Protein AF-A0A3D5ZB24-F1 (afdb_monomer)

Mean predicted aligned error: 10.17 Å

Nearest PDB structures (foldseek):
  6cce-assembly1_D  TM=5.052E-01  e=2.090E-01  Mycolicibacterium smegmatis MC2 155
  4rnd-assembly1_A  TM=3.587E-01  e=1.644E+00  Saccharomyces cerevisiae S288C
  6zm9-assembly1_A  TM=2.325E-01  e=1.541E+00  unidentified
  5nzi-assembly1_A  TM=2.752E-01  e=1.117E+00  Leishmania major
  4rnd-assembly1_C  TM=2.432E-01  e=1.541E+00  Saccharomyces cerevisiae S288C

pLDDT: mean 76.93, std 12.7, range [52.66, 93.25]

Radius of gyration: 16.53 Å; Cα contacts (8 Å, |Δi|>4): 195; chains: 1; bounding box: 51×33×40 Å

Sequence (130 aa):
KLPVTTLLRAIGFESDKDILSIFDLADEVKVSKSGLKKCVGRKLAARVLKTWIEDFVDEDTGEVVSIERNEVLIDRETIIEKEHIELILDSGSKNIILHKEDINAADFTIIYNTLQKDSSNSEKEAVEHI

Secondary structure (DSSP, 8-state):
---HHHHHHHTT--SHHHHHHHTT-EEEEE--HHHHHHSTTPBBSS-EEEEEEEEEE-TTT--EEEEEEEEEEE-TTPBP-HHHHHHHHHT--SEEEEEPTTS-HHHHHHHHHHHHT----SHHHHHHT-

Foldseek 3Di:
DAQVVLVVQLVPQFALCSVCVVVVFKDKFFQDLVRLVVQQQFFFLAFLKQKDWDWDQDPVPRDTDTDIDIDGQGGGRDGRHPVVSVVSNVSPDGITITGDPPDPCVVCVSVSVSVVVDPDNGNVSSVVVD

Solvent-accessible surface area (backbone atoms only — not comparable to full-atom values): 7590 Å² total; per-residue (Å²): 133,83,41,70,52,46,57,46,16,57,74,71,37,47,42,65,61,56,58,34,53,76,69,69,50,44,42,79,44,59,64,41,83,72,50,48,66,72,42,50,76,41,40,27,64,35,62,44,48,30,68,52,78,47,76,42,68,42,89,91,79,70,49,74,47,76,41,82,44,78,44,83,76,41,63,48,74,40,62,35,45,81,76,48,48,58,56,52,62,73,24,70,45,66,57,48,39,23,54,44,83,92,61,74,57,81,84,48,46,64,57,55,60,27,49,73,70,45,86,59,79,38,31,71,55,24,53,77,74,109

Structure (mmCIF, N/CA/C/O backbone):
data_AF-A0A3D5ZB24-F1
#
_entry.id   AF-A0A3D5ZB24-F1
#
loop_
_atom_site.group_PDB
_atom_site.id
_atom_site.type_symbol
_atom_site.label_atom_id
_atom_site.label_alt_id
_atom_site.label_comp_id
_atom_site.label_asym_id
_atom_site.label_entity_id
_atom_site.label_seq_id
_atom_site.pdbx_PDB_ins_code
_atom_site.Cartn_x
_atom_site.Cartn_y
_atom_site.Cartn_z
_atom_site.occupancy
_atom_site.B_iso_or_equiv
_atom_site.auth_seq_id
_atom_site.auth_comp_id
_atom_site.auth_asym_id
_atom_site.auth_atom_id
_atom_site.pdbx_PDB_model_num
ATOM 1 N N . LYS A 1 1 ? 4.452 -19.184 10.890 1.00 55.16 1 LYS A N 1
ATOM 2 C CA . LYS A 1 1 ? 5.610 -18.270 11.054 1.00 55.16 1 LYS A CA 1
ATOM 3 C C . LYS A 1 1 ? 5.063 -16.874 10.801 1.00 55.16 1 LYS A C 1
ATOM 5 O O . LYS A 1 1 ? 4.607 -16.656 9.688 1.00 55.16 1 LYS A O 1
ATOM 10 N N . LEU A 1 2 ? 4.979 -16.027 11.825 1.00 55.03 2 LEU A N 1
ATOM 11 C CA . LEU A 1 2 ? 4.401 -14.687 11.690 1.00 55.03 2 LEU A CA 1
ATOM 12 C C . LEU A 1 2 ? 5.362 -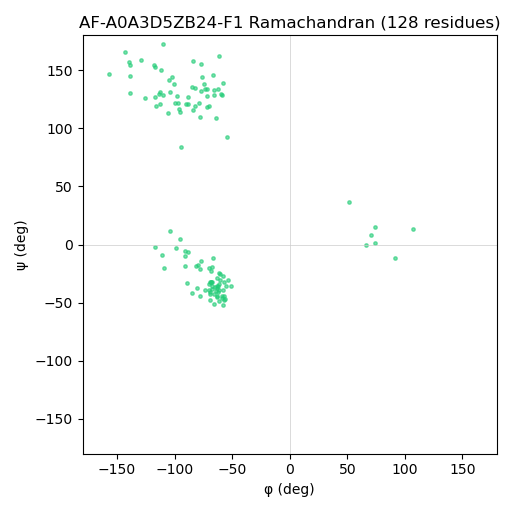13.789 10.887 1.00 55.03 2 LEU A C 1
ATOM 14 O O . LEU A 1 2 ? 6.573 -13.855 11.135 1.00 55.03 2 LEU A O 1
ATOM 18 N N . PRO A 1 3 ? 4.875 -13.022 9.897 1.00 65.31 3 PRO A N 1
ATOM 19 C CA . PRO A 1 3 ? 5.681 -12.032 9.191 1.00 65.31 3 PRO A CA 1
ATOM 20 C C . PRO A 1 3 ? 6.251 -10.993 10.170 1.00 65.31 3 PRO A C 1
ATOM 22 O O . PRO A 1 3 ? 5.561 -10.531 11.073 1.00 65.31 3 PRO A O 1
ATOM 25 N N . VAL A 1 4 ? 7.513 -10.592 9.988 1.00 65.38 4 VAL A N 1
ATOM 26 C CA . VAL A 1 4 ? 8.163 -9.555 10.821 1.00 65.38 4 VAL A CA 1
ATOM 27 C C . VAL A 1 4 ? 7.428 -8.208 10.729 1.0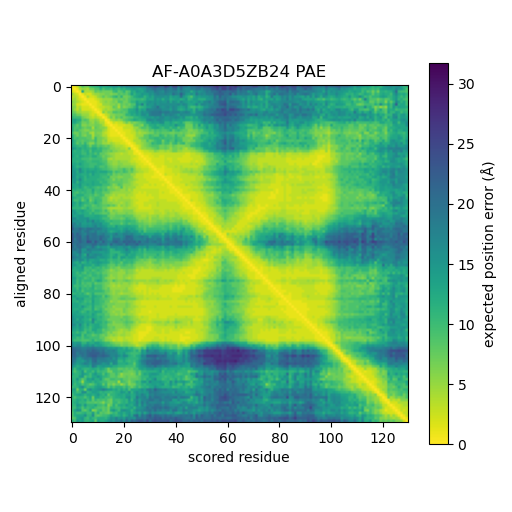0 65.38 4 VAL A C 1
ATOM 29 O O . VAL A 1 4 ? 7.450 -7.425 11.671 1.00 65.38 4 VAL A O 1
ATOM 32 N N . THR A 1 5 ? 6.717 -7.956 9.632 1.00 63.56 5 THR A N 1
ATOM 33 C CA . THR A 1 5 ? 5.909 -6.747 9.420 1.00 63.56 5 THR A CA 1
ATOM 34 C C . THR A 1 5 ? 4.681 -6.700 10.323 1.00 63.56 5 THR A C 1
ATOM 36 O O . THR A 1 5 ? 4.336 -5.624 10.794 1.00 63.56 5 THR A O 1
ATOM 39 N N . THR A 1 6 ? 4.095 -7.851 10.663 1.00 61.38 6 THR A N 1
ATOM 40 C CA . THR A 1 6 ? 2.980 -7.941 11.616 1.00 61.38 6 THR A CA 1
ATOM 41 C C . THR A 1 6 ? 3.419 -7.480 13.011 1.00 61.38 6 THR A C 1
ATOM 43 O O . THR A 1 6 ? 2.676 -6.784 13.695 1.00 61.38 6 THR A O 1
ATOM 46 N N . LEU A 1 7 ? 4.668 -7.769 13.403 1.00 63.78 7 LEU A N 1
ATOM 47 C CA . LEU A 1 7 ? 5.249 -7.253 14.650 1.00 63.78 7 LEU A CA 1
ATOM 48 C C . LEU A 1 7 ? 5.524 -5.747 14.585 1.00 63.78 7 LEU A C 1
ATOM 50 O O . LEU A 1 7 ? 5.288 -5.056 15.568 1.00 63.78 7 LEU A O 1
ATOM 54 N N . LEU A 1 8 ? 6.004 -5.233 13.444 1.00 63.16 8 LEU A N 1
ATOM 55 C CA . LEU A 1 8 ? 6.215 -3.792 13.250 1.00 63.16 8 LEU A CA 1
ATOM 56 C C . LEU A 1 8 ? 4.892 -3.011 13.324 1.00 63.16 8 LEU A C 1
ATOM 58 O O . LEU A 1 8 ? 4.848 -1.942 13.927 1.00 63.16 8 LEU A O 1
ATOM 62 N N . ARG A 1 9 ? 3.801 -3.571 12.791 1.00 66.06 9 ARG A N 1
ATOM 63 C CA . ARG A 1 9 ? 2.459 -2.988 12.930 1.00 66.06 9 ARG A CA 1
ATOM 64 C C . ARG A 1 9 ? 1.989 -2.944 14.378 1.00 66.06 9 ARG A C 1
ATOM 66 O O . ARG A 1 9 ? 1.516 -1.907 14.817 1.00 66.06 9 ARG A O 1
ATOM 73 N N . ALA A 1 10 ? 2.192 -4.025 15.130 1.00 57.12 10 ALA A N 1
ATOM 74 C CA . ALA A 1 10 ? 1.790 -4.120 16.535 1.00 57.12 10 ALA A CA 1
ATOM 75 C C . ALA A 1 10 ? 2.564 -3.187 17.491 1.00 57.12 10 ALA A C 1
ATOM 77 O O . ALA A 1 10 ? 2.170 -3.039 18.644 1.00 57.12 10 ALA A O 1
ATOM 78 N N . ILE A 1 11 ? 3.665 -2.571 17.042 1.00 60.81 11 ILE A N 1
ATOM 79 C CA . ILE A 1 11 ? 4.427 -1.574 17.816 1.00 60.81 11 ILE A CA 1
ATO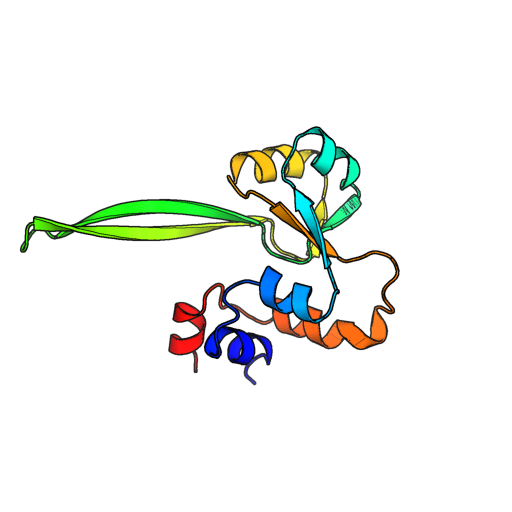M 80 C C . ILE A 1 11 ? 4.190 -0.128 17.339 1.00 60.81 11 ILE A C 1
ATOM 82 O O . ILE A 1 11 ? 4.922 0.766 17.765 1.00 60.81 11 ILE A O 1
ATOM 86 N N . GLY A 1 12 ? 3.189 0.105 16.477 1.00 55.28 12 GLY A N 1
ATOM 87 C CA . GLY A 1 12 ? 2.735 1.446 16.081 1.00 55.28 12 GLY A CA 1
ATOM 88 C C . GLY A 1 12 ? 3.109 1.898 14.664 1.00 55.28 12 GLY A C 1
ATOM 89 O O . GLY A 1 12 ? 2.992 3.083 14.358 1.00 55.28 12 GLY A O 1
ATOM 90 N N . PHE A 1 13 ? 3.569 0.998 13.783 1.00 59.34 13 PHE A N 1
ATOM 91 C CA . PHE A 1 13 ? 3.721 1.300 12.351 1.00 59.34 13 PHE A CA 1
ATOM 92 C C . PHE A 1 13 ? 2.482 0.849 11.578 1.00 59.34 13 PHE A C 1
ATOM 94 O O . PHE A 1 13 ? 2.440 -0.249 11.026 1.00 59.34 13 PHE A O 1
ATOM 101 N N . GLU A 1 14 ? 1.453 1.692 11.565 1.00 63.66 14 GLU A N 1
ATOM 102 C CA . GLU A 1 14 ? 0.116 1.324 11.093 1.00 63.66 14 GLU A CA 1
ATOM 103 C C . GLU A 1 14 ? 0.049 1.046 9.586 1.00 63.66 14 GLU A C 1
ATOM 105 O O . GLU A 1 14 ? -0.723 0.182 9.163 1.00 63.66 14 GLU A O 1
ATOM 110 N N . SER A 1 15 ? 0.868 1.721 8.769 1.00 66.44 15 SER A N 1
ATOM 111 C CA . SER A 1 15 ? 0.774 1.648 7.308 1.00 66.44 15 SER A CA 1
ATOM 112 C C . SER A 1 15 ? 2.022 1.061 6.634 1.00 66.44 15 SER A C 1
ATOM 114 O O . SER A 1 15 ? 3.149 1.200 7.112 1.00 66.44 15 SER A O 1
ATOM 116 N N . ASP A 1 16 ? 1.830 0.443 5.457 1.00 68.25 16 ASP A N 1
ATOM 117 C CA . ASP A 1 16 ? 2.931 0.001 4.576 1.00 68.25 16 ASP A CA 1
ATOM 118 C C . ASP A 1 16 ? 3.934 1.138 4.327 1.00 68.25 16 ASP A C 1
ATOM 120 O O . ASP A 1 16 ? 5.141 0.909 4.254 1.00 68.25 16 ASP A O 1
ATOM 124 N N . LYS A 1 17 ? 3.425 2.374 4.227 1.00 69.88 17 LYS A N 1
ATOM 125 C CA . LYS A 1 17 ? 4.229 3.582 4.068 1.00 69.88 17 LYS A CA 1
ATOM 126 C C . LYS A 1 17 ? 5.214 3.736 5.219 1.00 69.88 17 LYS A C 1
ATOM 128 O O . LYS A 1 17 ? 6.396 3.906 4.950 1.00 69.88 17 LYS A O 1
ATOM 133 N N . ASP A 1 18 ? 4.756 3.678 6.466 1.00 69.31 18 ASP A N 1
ATOM 134 C CA . ASP A 1 18 ? 5.624 3.965 7.610 1.00 69.31 18 ASP A CA 1
ATOM 135 C C . ASP A 1 18 ? 6.752 2.937 7.706 1.00 69.31 18 ASP A C 1
ATOM 137 O O . ASP A 1 18 ? 7.910 3.302 7.901 1.00 69.31 18 ASP A O 1
ATOM 141 N N . ILE A 1 19 ? 6.441 1.665 7.443 1.00 71.06 19 ILE A N 1
ATOM 142 C CA . ILE A 1 19 ? 7.438 0.592 7.388 1.00 71.06 19 ILE A CA 1
ATOM 143 C C . ILE A 1 19 ? 8.460 0.860 6.274 1.00 71.06 19 ILE A C 1
ATOM 145 O O . ILE A 1 19 ? 9.663 0.787 6.515 1.00 71.06 19 ILE A O 1
ATOM 149 N N . LEU A 1 20 ? 8.014 1.189 5.059 1.00 72.62 20 LEU A N 1
ATOM 150 C CA . LEU A 1 20 ? 8.901 1.413 3.912 1.00 72.62 20 LEU A CA 1
ATOM 151 C C . LEU A 1 20 ? 9.726 2.705 4.030 1.00 72.62 20 LEU A C 1
ATOM 153 O O . LEU A 1 20 ? 10.876 2.741 3.584 1.00 72.62 20 LEU A O 1
ATOM 157 N N . SER A 1 21 ? 9.167 3.751 4.642 1.00 69.69 21 SER A N 1
ATOM 158 C CA . SER A 1 21 ? 9.828 5.043 4.845 1.00 69.69 21 SER A CA 1
ATOM 159 C C . SER A 1 21 ? 10.993 4.966 5.835 1.00 69.69 21 SER A C 1
ATOM 161 O O . SER A 1 21 ? 11.982 5.666 5.632 1.00 69.69 21 SER A O 1
ATOM 163 N N . ILE A 1 22 ? 10.939 4.097 6.856 1.00 71.62 22 ILE A N 1
ATOM 164 C CA . ILE A 1 22 ? 12.058 3.889 7.804 1.00 71.62 22 ILE A CA 1
ATOM 165 C C . ILE A 1 22 ? 13.334 3.459 7.082 1.00 71.62 22 ILE A C 1
ATOM 167 O O . ILE A 1 22 ? 14.436 3.869 7.442 1.00 71.62 22 ILE A O 1
ATOM 171 N N . PHE A 1 23 ? 13.181 2.611 6.071 1.00 68.19 23 PHE A N 1
ATOM 172 C CA . PHE A 1 23 ? 14.297 2.032 5.339 1.00 68.19 23 PHE A CA 1
ATOM 173 C C . PHE A 1 23 ? 14.635 2.816 4.062 1.00 68.19 23 PHE A C 1
ATOM 175 O O . PHE A 1 23 ? 15.494 2.377 3.301 1.00 68.19 23 PHE A O 1
ATOM 182 N N . ASP A 1 24 ? 13.964 3.951 3.819 1.00 70.44 24 ASP A N 1
ATOM 183 C CA . ASP A 1 24 ? 14.103 4.762 2.601 1.00 70.44 24 ASP A CA 1
ATOM 184 C C . ASP A 1 24 ? 13.947 3.919 1.314 1.00 70.44 24 ASP A C 1
ATOM 186 O O . ASP A 1 24 ? 14.635 4.122 0.312 1.00 70.44 24 ASP A O 1
ATOM 190 N N . LEU A 1 25 ? 13.047 2.923 1.359 1.00 72.75 25 LEU A N 1
ATOM 191 C CA . LEU A 1 25 ? 12.905 1.897 0.314 1.00 72.75 25 LEU A CA 1
ATOM 192 C C . LEU A 1 25 ? 11.914 2.252 -0.786 1.00 72.75 25 LEU A C 1
ATOM 194 O O . LEU A 1 25 ? 11.834 1.549 -1.797 1.00 72.75 25 LEU A O 1
ATOM 198 N N . ALA A 1 26 ? 11.147 3.317 -0.592 1.00 81.12 26 ALA A N 1
ATOM 199 C CA . ALA A 1 26 ? 10.051 3.655 -1.470 1.00 81.12 26 ALA A CA 1
ATOM 200 C C . ALA A 1 26 ? 9.971 5.153 -1.743 1.00 81.12 26 ALA A C 1
ATOM 202 O O . ALA A 1 26 ? 10.222 5.977 -0.865 1.00 81.12 26 ALA A O 1
ATOM 203 N N . ASP A 1 27 ? 9.561 5.484 -2.963 1.00 85.38 27 ASP A N 1
ATOM 204 C CA . ASP A 1 27 ? 9.253 6.852 -3.343 1.00 85.38 27 ASP A CA 1
ATOM 205 C C . ASP A 1 27 ? 7.787 7.149 -3.044 1.00 85.38 27 ASP A C 1
ATOM 207 O O . ASP A 1 27 ? 6.880 6.453 -3.511 1.00 85.38 27 ASP A O 1
ATOM 211 N N . GLU A 1 28 ? 7.550 8.229 -2.308 1.00 86.94 28 GLU A N 1
ATOM 212 C CA . GLU A 1 28 ? 6.214 8.764 -2.093 1.00 86.94 28 GLU A CA 1
ATOM 213 C C . GLU A 1 28 ? 5.865 9.758 -3.206 1.00 86.94 28 GLU A C 1
ATOM 215 O O . GLU A 1 28 ? 6.529 10.780 -3.395 1.00 86.94 28 GLU A O 1
ATOM 220 N N . VAL A 1 29 ? 4.791 9.473 -3.943 1.00 89.44 29 VAL A N 1
ATOM 221 C CA . VAL A 1 29 ? 4.304 10.343 -5.015 1.00 89.44 29 VAL A CA 1
ATOM 222 C C . VAL A 1 29 ? 2.914 10.855 -4.683 1.00 89.44 29 VAL A C 1
ATOM 224 O O . VAL A 1 29 ? 1.983 10.088 -4.449 1.00 89.44 29 VAL A O 1
ATOM 227 N N . LYS A 1 30 ? 2.748 12.178 -4.734 1.00 90.75 30 LYS A N 1
ATOM 228 C CA . LYS A 1 30 ? 1.446 12.816 -4.547 1.00 90.75 30 LYS A CA 1
ATOM 229 C C . LYS A 1 30 ? 0.484 12.469 -5.679 1.00 90.75 30 LYS A C 1
ATOM 231 O O . LYS A 1 30 ? 0.790 12.686 -6.859 1.00 90.75 30 LYS A O 1
ATOM 236 N N . VAL A 1 31 ? -0.710 12.013 -5.307 1.00 91.56 31 VAL A N 1
ATOM 237 C CA . VAL A 1 31 ? -1.785 11.677 -6.241 1.00 91.56 31 VAL A CA 1
ATOM 238 C C . VAL A 1 31 ? -2.216 12.944 -6.973 1.00 91.56 31 VAL A C 1
ATOM 240 O O . VAL A 1 31 ? -2.765 13.892 -6.416 1.00 91.56 31 VAL A O 1
ATOM 243 N N . SER A 1 32 ? -1.871 12.990 -8.254 1.00 90.94 32 SER A N 1
ATOM 244 C CA . SER A 1 32 ? -2.194 14.078 -9.168 1.00 90.94 32 SER A CA 1
ATOM 245 C C . SER A 1 32 ? -2.148 13.552 -10.597 1.00 90.94 32 SER A C 1
ATOM 247 O O . SER A 1 32 ? -1.321 12.701 -10.925 1.00 90.94 32 SER A O 1
ATOM 249 N N . LYS A 1 33 ? -2.997 14.082 -11.486 1.00 86.19 33 LYS A N 1
ATOM 250 C CA . LYS A 1 33 ? -3.041 13.641 -12.894 1.00 86.19 33 LYS A CA 1
ATOM 251 C C . LYS A 1 33 ? -1.680 13.731 -13.593 1.00 86.19 33 LYS A C 1
ATOM 253 O O . LYS A 1 33 ? -1.377 12.905 -14.447 1.00 86.19 33 LYS A O 1
ATOM 258 N N . SER A 1 34 ? -0.868 14.736 -13.269 1.00 88.19 34 SER A N 1
ATOM 259 C CA . SER A 1 34 ? 0.470 14.917 -13.842 1.00 88.19 34 SER A CA 1
ATOM 260 C C . SER A 1 34 ? 1.525 14.025 -13.185 1.00 88.19 34 SER A C 1
ATOM 262 O O . SER A 1 34 ? 2.394 13.526 -13.895 1.00 88.19 34 SER A O 1
ATOM 264 N N . GLY A 1 35 ? 1.447 13.808 -11.867 1.00 86.75 35 GLY A N 1
ATOM 265 C CA . GLY A 1 35 ? 2.345 12.915 -11.133 1.00 86.75 35 GLY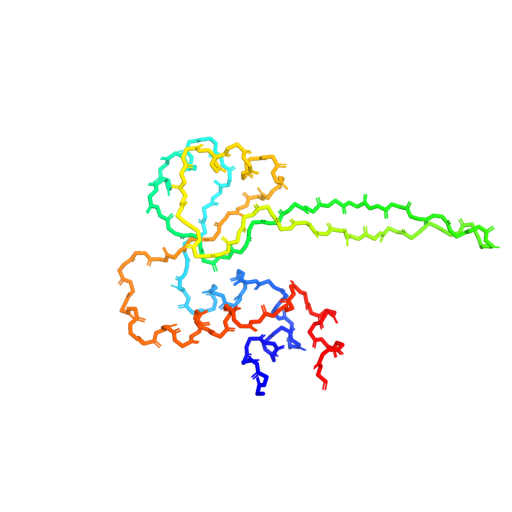 A CA 1
ATOM 266 C C . GLY A 1 35 ? 2.170 11.461 -11.560 1.00 86.75 35 GLY A C 1
ATOM 267 O O . GLY A 1 35 ? 3.127 10.838 -12.003 1.00 86.75 35 GLY A O 1
ATOM 268 N N . LEU A 1 36 ? 0.931 10.962 -11.558 1.00 88.69 36 LEU A N 1
ATOM 269 C CA . LEU A 1 36 ? 0.625 9.566 -11.890 1.00 88.69 36 LEU A CA 1
ATOM 270 C C . LEU A 1 36 ? 1.016 9.189 -13.322 1.00 88.69 36 LEU A C 1
ATOM 272 O O . LEU A 1 36 ? 1.517 8.095 -13.555 1.00 88.69 36 LEU A O 1
ATOM 276 N N . LYS A 1 37 ? 0.871 10.111 -14.283 1.00 88.88 37 LYS A N 1
ATOM 277 C CA . LYS A 1 37 ? 1.319 9.887 -15.668 1.00 88.88 37 LYS A CA 1
ATOM 278 C C . LYS A 1 37 ? 2.823 9.627 -15.779 1.00 88.88 37 LYS A C 1
ATOM 280 O O . LYS A 1 37 ? 3.230 8.914 -16.687 1.00 88.88 37 LYS A O 1
ATOM 285 N N . LYS A 1 38 ? 3.636 10.199 -14.883 1.00 88.44 38 LYS A N 1
ATOM 286 C CA . LYS A 1 38 ? 5.089 9.963 -14.832 1.00 88.44 38 LYS A CA 1
ATOM 287 C C . LYS A 1 38 ? 5.448 8.649 -14.137 1.00 88.44 38 LYS A C 1
ATOM 289 O O . LYS A 1 38 ? 6.564 8.178 -14.295 1.00 88.44 38 LYS A O 1
ATOM 294 N N . CYS A 1 39 ? 4.519 8.078 -13.376 1.00 87.94 39 CYS A N 1
ATOM 295 C CA . CYS A 1 39 ? 4.705 6.829 -12.644 1.00 87.94 39 CYS A CA 1
ATOM 296 C C . CYS A 1 39 ? 4.293 5.592 -13.450 1.00 87.94 39 CYS A C 1
ATOM 298 O O . CYS A 1 39 ? 4.489 4.479 -12.975 1.00 87.94 39 CYS A O 1
ATOM 300 N N . VAL A 1 40 ? 3.723 5.760 -14.648 1.00 90.38 40 VAL A N 1
ATOM 301 C CA . VAL A 1 40 ? 3.367 4.638 -15.529 1.00 90.38 40 VAL A CA 1
ATOM 302 C C . VAL A 1 40 ? 4.617 3.817 -15.849 1.00 90.38 40 VAL A C 1
ATOM 304 O O . VAL A 1 40 ? 5.632 4.372 -16.263 1.00 90.38 40 VAL A O 1
ATOM 307 N N . GLY A 1 41 ? 4.538 2.502 -15.655 1.00 88.56 41 GLY A N 1
ATOM 308 C CA . GLY A 1 41 ? 5.663 1.571 -15.771 1.00 88.56 41 GLY A CA 1
ATOM 309 C C . GLY A 1 41 ? 6.423 1.328 -14.463 1.00 88.56 41 GLY A C 1
ATOM 310 O O . GLY A 1 41 ? 7.191 0.372 -14.390 1.00 88.56 41 GLY A O 1
ATOM 311 N N . ARG A 1 42 ? 6.181 2.125 -13.412 1.00 90.19 42 ARG A N 1
ATOM 312 C CA . ARG A 1 42 ? 6.711 1.864 -12.065 1.00 90.19 42 ARG A CA 1
ATOM 313 C C . ARG A 1 42 ? 5.813 0.896 -11.304 1.00 90.19 42 ARG A C 1
ATOM 315 O O . ARG A 1 42 ? 4.629 0.756 -11.605 1.00 90.19 42 ARG A O 1
ATOM 322 N N . LYS A 1 43 ? 6.379 0.243 -10.294 1.00 89.44 43 LYS A N 1
ATOM 323 C CA . LYS A 1 43 ? 5.689 -0.747 -9.467 1.00 89.44 43 LYS A CA 1
ATOM 324 C C . LYS A 1 43 ? 5.247 -0.144 -8.131 1.00 89.44 43 LYS A C 1
ATOM 326 O O . LYS A 1 43 ? 6.013 0.594 -7.507 1.00 89.44 43 LYS A O 1
ATOM 331 N N . LEU A 1 44 ? 4.033 -0.472 -7.694 1.00 89.75 44 LEU A N 1
ATOM 332 C CA . LEU A 1 44 ? 3.511 -0.106 -6.375 1.00 89.75 44 LEU A CA 1
ATOM 333 C C . LEU A 1 44 ? 4.194 -0.919 -5.275 1.00 89.75 44 LEU A C 1
ATOM 335 O O . LEU A 1 44 ? 4.187 -2.145 -5.333 1.00 89.75 44 LEU A O 1
ATOM 339 N N . ALA A 1 45 ? 4.730 -0.239 -4.263 1.00 85.75 45 ALA A N 1
ATOM 340 C CA . ALA A 1 45 ? 5.312 -0.885 -3.084 1.00 85.75 45 ALA A CA 1
ATOM 341 C C . ALA A 1 45 ? 4.293 -1.091 -1.950 1.00 85.75 45 ALA A C 1
ATOM 343 O O . ALA A 1 45 ? 4.506 -1.929 -1.078 1.00 85.75 45 ALA A O 1
ATOM 344 N N . ALA A 1 46 ? 3.177 -0.360 -1.981 1.00 86.12 46 ALA A N 1
ATOM 345 C CA . ALA A 1 46 ? 2.068 -0.492 -1.042 1.00 86.12 46 ALA A CA 1
ATOM 346 C C . ALA A 1 46 ? 0.738 -0.622 -1.787 1.00 86.12 46 ALA A C 1
ATOM 348 O O . ALA A 1 46 ? 0.616 -0.206 -2.944 1.00 86.12 46 ALA A O 1
ATOM 349 N N . ARG A 1 47 ? -0.267 -1.172 -1.103 1.00 87.31 47 ARG A N 1
ATOM 350 C CA . ARG A 1 47 ? -1.636 -1.235 -1.626 1.00 87.31 47 ARG A CA 1
ATOM 351 C C . ARG A 1 47 ? -2.235 0.161 -1.750 1.00 87.31 47 ARG A C 1
ATOM 353 O O . ARG A 1 47 ? -1.992 1.029 -0.913 1.00 87.31 47 ARG A O 1
ATOM 360 N N . VAL A 1 48 ? -3.061 0.351 -2.772 1.00 89.12 48 VAL A N 1
ATOM 361 C CA . VAL A 1 48 ? -3.910 1.538 -2.893 1.00 89.12 48 VAL A CA 1
ATOM 362 C C . VAL A 1 48 ? -5.270 1.182 -2.319 1.00 89.12 48 VAL A C 1
ATOM 364 O O . VAL A 1 48 ? -5.968 0.316 -2.853 1.00 89.12 48 VAL A O 1
ATOM 367 N N . LEU A 1 49 ? -5.618 1.834 -1.214 1.00 87.19 49 LEU A N 1
ATOM 368 C CA . LEU A 1 49 ? -6.873 1.622 -0.509 1.00 87.19 49 LEU A CA 1
ATOM 369 C C . LEU A 1 49 ? -7.845 2.755 -0.831 1.00 87.19 49 LEU A C 1
ATOM 371 O O . LEU A 1 49 ? -7.449 3.916 -0.968 1.00 87.19 49 LEU A O 1
ATOM 375 N N . LYS A 1 50 ? -9.121 2.406 -0.931 1.00 87.19 50 LYS A N 1
ATOM 376 C CA . LYS A 1 50 ? -10.223 3.351 -0.845 1.00 87.19 50 LYS A CA 1
ATOM 377 C C . LYS A 1 50 ? -10.753 3.324 0.574 1.00 87.19 50 LYS A C 1
ATOM 379 O O . LYS A 1 50 ? -11.195 2.276 1.040 1.00 87.19 50 LYS A O 1
ATOM 384 N N . THR A 1 51 ? -10.728 4.476 1.226 1.00 83.62 51 THR A N 1
ATOM 385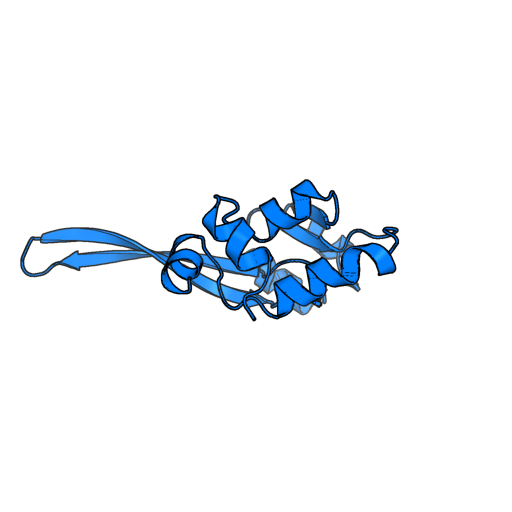 C CA . THR A 1 51 ? -11.162 4.618 2.613 1.00 83.62 51 THR A CA 1
ATOM 386 C C . THR A 1 51 ? -12.408 5.485 2.674 1.00 83.62 51 THR A C 1
ATOM 388 O O . THR A 1 51 ? -12.436 6.575 2.097 1.00 83.62 51 THR A O 1
ATOM 391 N N . TRP A 1 52 ? -13.444 5.014 3.363 1.00 86.06 52 TRP A N 1
ATOM 392 C CA . TRP A 1 52 ? -14.640 5.807 3.650 1.00 86.06 52 TRP A CA 1
ATOM 393 C C . TRP A 1 52 ? -15.134 5.553 5.069 1.00 86.06 52 TRP A C 1
ATOM 395 O O . TRP A 1 52 ? -14.845 4.521 5.672 1.00 86.06 52 TRP A O 1
ATOM 405 N N . ILE A 1 53 ? -15.874 6.522 5.600 1.00 85.62 53 ILE A N 1
ATOM 406 C CA . ILE A 1 53 ? -16.477 6.440 6.927 1.00 85.62 53 ILE A CA 1
ATOM 407 C C . ILE A 1 53 ? -17.925 5.999 6.750 1.00 85.62 53 ILE A C 1
ATOM 409 O O . ILE A 1 53 ? -18.658 6.578 5.946 1.00 85.62 53 ILE A O 1
ATOM 413 N N . GLU A 1 54 ? -18.309 4.959 7.477 1.00 87.38 54 GLU A N 1
ATOM 414 C CA . GLU A 1 54 ? -19.672 4.450 7.531 1.00 87.38 54 GLU A CA 1
ATOM 415 C C . GLU A 1 54 ? -20.199 4.619 8.957 1.00 87.38 54 GLU A C 1
ATOM 417 O O . GLU A 1 54 ? -19.617 4.093 9.909 1.00 87.38 54 GLU A O 1
ATOM 422 N N . ASP A 1 55 ? -21.276 5.388 9.098 1.00 88.75 55 ASP A N 1
ATOM 423 C CA . ASP A 1 55 ? -21.902 5.661 10.387 1.00 88.75 55 ASP A CA 1
ATOM 424 C C . ASP A 1 55 ? -22.964 4.602 10.677 1.00 88.75 55 ASP A C 1
ATOM 426 O O . ASP A 1 55 ? -23.931 4.446 9.927 1.00 88.75 55 ASP A O 1
ATOM 430 N N . PHE A 1 56 ? -22.794 3.892 11.787 1.00 84.12 56 PHE A N 1
ATOM 431 C CA . PHE A 1 56 ? -23.785 2.969 12.319 1.00 84.12 56 PHE A CA 1
ATOM 432 C C . PHE A 1 56 ? -24.470 3.610 13.512 1.00 84.12 56 PHE A C 1
ATOM 434 O O . PHE A 1 56 ? -23.810 4.128 14.408 1.00 84.12 56 PHE A O 1
ATOM 441 N N . VAL A 1 57 ? -25.796 3.565 13.523 1.00 86.06 57 VAL A N 1
ATOM 442 C CA . VAL A 1 57 ? -26.581 3.970 14.685 1.00 86.06 57 VAL A CA 1
ATOM 443 C C . VAL A 1 57 ? -26.972 2.705 15.424 1.00 86.06 57 VAL A C 1
ATOM 445 O O . VAL A 1 57 ? -27.594 1.819 14.839 1.00 86.06 57 VAL A O 1
ATOM 448 N N . ASP A 1 58 ? -26.582 2.609 16.687 1.00 85.50 58 ASP A N 1
ATOM 449 C CA . ASP A 1 58 ? -27.049 1.549 17.569 1.00 85.50 58 ASP A CA 1
ATOM 450 C C . ASP A 1 58 ? -28.536 1.794 17.881 1.00 85.50 58 ASP A C 1
ATOM 452 O O . ASP A 1 58 ? -28.911 2.848 18.398 1.00 85.50 58 ASP A O 1
ATOM 456 N N . GLU A 1 59 ? -29.399 0.846 17.511 1.00 84.12 59 GLU A N 1
ATOM 457 C CA . GLU A 1 59 ? -30.855 0.975 17.665 1.00 84.12 59 GLU A CA 1
ATOM 458 C C . GLU A 1 59 ? -31.308 0.957 19.134 1.00 84.12 59 GLU A C 1
ATOM 460 O O . GLU A 1 59 ? -32.370 1.502 19.448 1.00 84.12 59 GLU A O 1
ATOM 465 N N . ASP A 1 60 ? -30.506 0.384 20.034 1.00 78.69 60 ASP A N 1
ATOM 466 C CA . ASP A 1 60 ? -30.821 0.261 21.456 1.00 78.69 60 ASP A CA 1
ATOM 467 C C . ASP A 1 60 ? -30.338 1.480 22.258 1.00 78.69 60 ASP A C 1
ATOM 469 O O . ASP A 1 60 ? -30.980 1.879 23.236 1.00 78.69 60 ASP A O 1
ATOM 473 N N . THR A 1 61 ? -29.219 2.096 21.859 1.00 83.06 61 THR A N 1
ATOM 474 C CA . THR A 1 61 ? -28.604 3.218 22.598 1.00 83.06 61 THR A CA 1
ATOM 475 C C . THR A 1 61 ? -28.734 4.575 21.904 1.00 83.06 61 THR A C 1
ATOM 477 O O . THR A 1 61 ? -28.642 5.614 22.563 1.00 83.06 61 THR A O 1
ATOM 480 N N . GLY A 1 62 ? -28.983 4.596 20.592 1.00 82.50 62 GLY A N 1
ATOM 481 C CA . GLY A 1 62 ? -28.999 5.809 19.773 1.00 82.50 62 GLY A CA 1
ATOM 482 C C . GLY A 1 62 ? -27.614 6.428 19.548 1.00 82.50 62 GLY A C 1
ATOM 483 O O . GLY A 1 62 ? -27.525 7.544 19.029 1.00 82.50 62 GLY A O 1
ATOM 484 N N . GLU A 1 63 ? -26.539 5.743 19.948 1.00 85.50 63 GLU A N 1
ATOM 485 C CA . GLU A 1 63 ? -25.168 6.189 19.714 1.00 85.50 63 GLU A CA 1
ATOM 486 C C . GLU A 1 63 ? -24.778 5.999 18.243 1.00 85.50 63 GLU A C 1
ATOM 488 O O . GLU A 1 63 ? -25.089 4.983 17.621 1.00 85.50 63 GLU A O 1
ATOM 493 N N . VAL A 1 64 ? -24.083 6.995 17.684 1.00 83.81 64 VAL A N 1
ATOM 494 C CA . VAL A 1 64 ? -23.528 6.927 16.328 1.00 83.81 64 VAL A CA 1
ATOM 495 C C . VAL A 1 64 ? -22.073 6.498 16.428 1.00 83.81 64 VAL A C 1
ATOM 497 O O . VAL A 1 64 ? -21.243 7.214 16.991 1.00 83.81 64 VAL A O 1
ATOM 500 N N . VAL A 1 65 ? -21.764 5.337 15.864 1.00 84.06 65 VAL A N 1
ATOM 501 C CA . VAL A 1 65 ? -20.407 4.813 15.757 1.00 84.06 65 VAL A CA 1
ATOM 502 C C . VAL A 1 65 ? -19.944 4.958 14.315 1.00 84.06 65 VAL A C 1
ATOM 504 O O . VAL A 1 65 ? -20.444 4.289 13.414 1.00 84.06 65 VAL A O 1
ATOM 507 N N . SER A 1 66 ? -18.957 5.822 14.102 1.00 83.06 66 SER A N 1
ATOM 508 C CA . SER A 1 66 ? -18.280 5.963 12.815 1.00 83.06 66 SER A CA 1
ATOM 509 C C . SER A 1 66 ? -17.210 4.884 12.674 1.00 83.06 66 SER A C 1
ATOM 511 O O . SER A 1 66 ? -16.264 4.829 13.465 1.00 83.06 66 SER A O 1
ATOM 513 N N . ILE A 1 67 ? -17.342 4.026 11.665 1.00 84.75 67 ILE A N 1
ATOM 514 C CA . ILE A 1 67 ? -16.381 2.963 11.359 1.00 84.75 67 ILE A CA 1
ATOM 515 C C . ILE A 1 67 ? -15.655 3.318 10.066 1.00 84.75 67 ILE A C 1
ATOM 517 O O . ILE A 1 67 ? -16.274 3.598 9.041 1.00 84.75 67 ILE A O 1
ATOM 521 N N . GLU A 1 68 ? -14.327 3.278 10.103 1.00 80.81 68 GLU A N 1
ATOM 522 C CA . GLU A 1 68 ? -13.510 3.415 8.903 1.00 80.81 68 GLU A CA 1
ATOM 523 C C . GLU A 1 68 ? -13.479 2.084 8.140 1.00 80.81 68 GLU A C 1
ATOM 525 O O . GLU A 1 68 ? -13.085 1.043 8.673 1.00 80.81 68 GLU A O 1
ATOM 530 N N . ARG A 1 69 ? -13.924 2.108 6.882 1.00 83.56 69 ARG A N 1
ATOM 531 C CA . ARG A 1 69 ? -13.878 0.974 5.958 1.00 83.56 69 ARG A CA 1
ATOM 532 C C . ARG A 1 69 ? -12.768 1.181 4.944 1.00 83.56 69 ARG A C 1
ATOM 534 O O . ARG A 1 69 ? -12.572 2.289 4.454 1.00 83.56 69 ARG A O 1
ATOM 541 N N . ASN A 1 70 ? -12.090 0.089 4.604 1.00 82.31 70 ASN A N 1
ATOM 542 C CA . ASN A 1 70 ? -11.012 0.066 3.627 1.00 82.31 70 ASN A CA 1
ATOM 543 C C . ASN A 1 70 ? -11.303 -0.993 2.558 1.00 82.31 70 ASN A C 1
ATOM 545 O O . ASN A 1 70 ? -11.519 -2.161 2.877 1.00 82.31 70 ASN A O 1
ATOM 549 N N . GLU A 1 71 ? -11.276 -0.593 1.290 1.00 85.62 71 GLU A N 1
ATOM 550 C CA . GLU A 1 71 ? -11.337 -1.488 0.131 1.00 85.62 71 GLU A CA 1
ATOM 551 C C . GLU A 1 71 ? -10.006 -1.444 -0.615 1.00 85.62 71 GLU A C 1
ATOM 553 O O . GLU A 1 71 ? -9.487 -0.371 -0.923 1.00 85.62 71 GLU A O 1
ATOM 558 N N . VAL A 1 72 ? -9.446 -2.612 -0.928 1.00 87.56 72 VAL A N 1
ATOM 559 C CA . VAL A 1 72 ? -8.221 -2.700 -1.728 1.00 87.56 72 VAL A CA 1
ATOM 560 C C . VAL A 1 72 ? -8.579 -2.492 -3.197 1.00 87.56 72 VAL A C 1
ATOM 562 O O . VAL A 1 72 ? -9.180 -3.369 -3.811 1.00 87.56 72 VA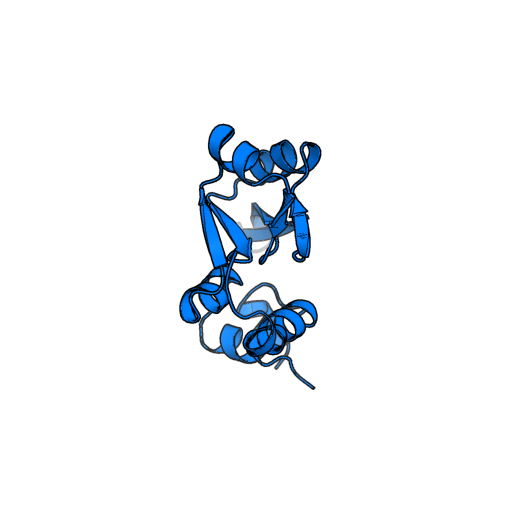L A O 1
ATOM 565 N N . LEU A 1 73 ? -8.186 -1.353 -3.773 1.00 89.19 73 LEU A N 1
ATOM 566 C CA . LEU A 1 73 ? -8.400 -1.076 -5.197 1.00 89.19 73 LEU A CA 1
ATOM 567 C C . LEU A 1 73 ? -7.293 -1.660 -6.069 1.00 89.19 73 LEU A C 1
ATOM 569 O O . LEU A 1 73 ? -7.561 -2.175 -7.152 1.00 89.19 73 LEU A O 1
ATOM 573 N N . ILE A 1 74 ? -6.042 -1.546 -5.618 1.00 90.69 74 ILE A N 1
ATOM 574 C CA . ILE A 1 74 ? -4.874 -2.050 -6.344 1.00 90.69 74 ILE A CA 1
ATOM 575 C C . ILE A 1 74 ? -3.922 -2.696 -5.348 1.00 90.69 74 ILE A C 1
ATOM 577 O O . ILE A 1 74 ? -3.572 -2.093 -4.328 1.00 90.69 74 ILE A O 1
ATOM 581 N N . ASP A 1 75 ? -3.491 -3.918 -5.654 1.00 86.44 75 ASP A N 1
ATOM 582 C CA . ASP A 1 75 ? -2.526 -4.620 -4.820 1.00 86.44 75 ASP A CA 1
ATOM 583 C C . ASP A 1 75 ? -1.103 -4.087 -5.050 1.00 86.44 75 ASP A C 1
ATOM 585 O O . ASP A 1 75 ? -0.757 -3.562 -6.116 1.00 86.44 75 ASP A O 1
ATOM 589 N N . ARG A 1 76 ? -0.251 -4.260 -4.043 1.00 85.31 76 ARG A N 1
ATOM 590 C CA . ARG A 1 76 ? 1.196 -4.042 -4.172 1.00 85.31 76 ARG A CA 1
ATOM 591 C C . ARG A 1 76 ? 1.788 -4.989 -5.216 1.00 85.31 76 ARG A C 1
ATOM 593 O O . ARG A 1 76 ? 1.171 -5.981 -5.588 1.00 85.31 76 ARG A O 1
ATOM 600 N N . GLU A 1 77 ? 2.984 -4.677 -5.700 1.00 84.62 77 GLU A N 1
ATOM 601 C CA . GLU A 1 77 ? 3.644 -5.348 -6.829 1.00 84.62 77 GLU A CA 1
ATOM 602 C C . GLU A 1 77 ? 2.958 -5.156 -8.196 1.00 84.62 77 GLU A C 1
ATOM 604 O O . GLU A 1 77 ? 3.485 -5.610 -9.216 1.00 84.62 77 GLU A O 1
ATOM 609 N N . THR A 1 78 ? 1.840 -4.430 -8.260 1.00 88.56 78 THR A N 1
ATOM 610 C CA . THR A 1 78 ? 1.189 -4.074 -9.525 1.00 88.56 78 THR A CA 1
ATOM 611 C C . THR A 1 78 ? 1.985 -2.989 -10.249 1.00 88.56 78 THR A C 1
ATOM 613 O O . THR A 1 78 ? 2.405 -1.992 -9.652 1.00 88.56 78 THR A O 1
ATOM 616 N N . ILE A 1 79 ? 2.195 -3.174 -11.554 1.00 91.56 79 ILE A N 1
ATOM 617 C CA . ILE A 1 79 ? 2.790 -2.153 -12.422 1.00 91.56 79 ILE A CA 1
ATOM 618 C C . ILE A 1 79 ? 1.718 -1.110 -12.738 1.00 91.56 79 ILE A C 1
ATOM 620 O O . ILE A 1 79 ? 0.590 -1.441 -13.098 1.00 91.56 79 ILE A O 1
ATOM 624 N N . ILE A 1 80 ? 2.048 0.170 -12.594 1.00 91.75 80 ILE A N 1
ATOM 625 C CA . ILE A 1 80 ? 1.114 1.251 -12.895 1.00 91.75 80 ILE A CA 1
ATOM 626 C C . ILE A 1 80 ? 0.938 1.345 -14.406 1.00 91.75 80 ILE A C 1
ATOM 628 O O . ILE A 1 80 ? 1.872 1.662 -15.143 1.00 91.75 80 ILE A O 1
ATOM 632 N N . GLU A 1 81 ? -0.291 1.126 -14.849 1.00 93.25 81 GLU A N 1
ATOM 633 C CA . GLU A 1 81 ? -0.722 1.274 -16.228 1.00 93.25 81 GLU A CA 1
ATOM 634 C C . GLU A 1 81 ? -1.643 2.488 -16.352 1.00 93.25 81 GLU A C 1
ATOM 636 O O . GLU A 1 81 ? -2.021 3.120 -15.363 1.00 93.25 81 GLU A O 1
ATOM 641 N N . LYS A 1 82 ? -2.010 2.846 -17.584 1.00 90.50 82 LYS A N 1
ATOM 642 C CA . LYS A 1 82 ? -2.883 4.004 -17.825 1.00 90.50 82 LYS A CA 1
ATOM 643 C C . LYS A 1 82 ? -4.256 3.839 -17.171 1.00 90.50 82 LYS A C 1
ATOM 645 O O . LYS A 1 82 ? -4.804 4.825 -16.692 1.00 90.50 82 LYS A O 1
ATOM 650 N N . GLU A 1 83 ? -4.763 2.612 -17.122 1.00 89.31 83 GLU A N 1
ATOM 651 C CA . GLU A 1 83 ? -6.057 2.257 -16.528 1.00 89.31 83 GLU A CA 1
ATOM 652 C C . GLU A 1 83 ? -6.048 2.434 -15.001 1.00 89.31 83 GL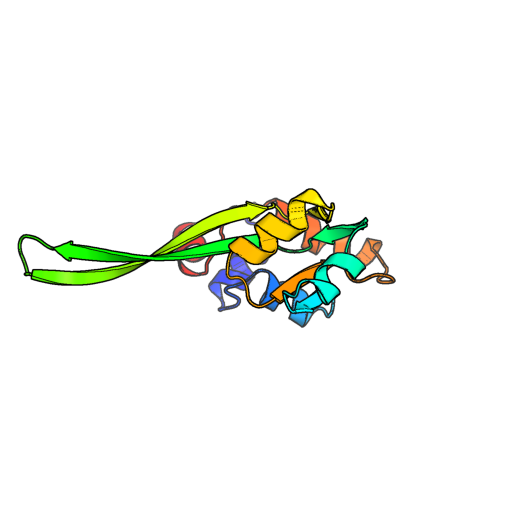U A C 1
ATOM 654 O O . GLU A 1 83 ? -7.032 2.869 -14.409 1.00 89.31 83 GLU A O 1
ATOM 659 N N . HIS A 1 84 ? -4.894 2.222 -14.361 1.00 91.69 84 HIS A N 1
ATOM 660 C CA . HIS A 1 84 ? -4.725 2.406 -12.919 1.00 91.69 84 HIS A CA 1
ATOM 661 C C . HIS A 1 84 ? -4.771 3.881 -12.492 1.00 91.69 84 HIS A C 1
ATOM 663 O O . HIS A 1 84 ? -5.023 4.172 -11.326 1.00 91.69 84 HIS A O 1
ATOM 669 N N . ILE A 1 85 ? -4.543 4.832 -13.405 1.00 90.25 85 ILE A N 1
ATOM 670 C CA . ILE A 1 85 ? -4.497 6.261 -13.061 1.00 90.25 85 ILE A CA 1
ATOM 671 C C . ILE A 1 85 ? -5.850 6.745 -12.532 1.00 90.25 85 ILE A C 1
ATOM 673 O O . ILE A 1 85 ? -5.879 7.473 -11.540 1.00 90.25 85 ILE A O 1
ATOM 677 N N . GLU A 1 86 ? -6.951 6.367 -13.185 1.00 90.38 86 GLU A N 1
ATOM 678 C CA . GLU A 1 86 ? -8.293 6.779 -12.755 1.00 90.38 86 GLU A CA 1
ATOM 679 C C . GLU A 1 86 ? -8.674 6.112 -11.432 1.00 90.38 86 GLU A C 1
ATOM 681 O O . GLU A 1 86 ? -9.090 6.808 -10.512 1.00 90.38 86 GLU A O 1
ATOM 686 N N . LEU A 1 87 ? -8.381 4.817 -11.270 1.00 90.62 87 LEU A N 1
ATOM 687 C CA . LEU A 1 87 ? -8.603 4.094 -10.012 1.00 90.62 87 LEU A CA 1
ATOM 688 C C . LEU A 1 87 ? -7.870 4.734 -8.824 1.00 90.62 87 LEU A C 1
ATOM 690 O O . LEU A 1 87 ? -8.443 4.905 -7.751 1.00 90.62 87 LEU A O 1
ATOM 694 N N . ILE A 1 88 ? -6.605 5.127 -9.010 1.00 90.00 88 ILE A N 1
ATOM 695 C CA . ILE A 1 88 ? -5.818 5.777 -7.952 1.00 90.00 88 ILE A CA 1
ATOM 696 C C . ILE A 1 88 ? -6.380 7.163 -7.623 1.00 90.00 88 ILE A C 1
ATOM 698 O O . ILE A 1 88 ? -6.398 7.548 -6.455 1.00 90.00 88 ILE A O 1
ATOM 702 N N . LEU A 1 89 ? -6.846 7.920 -8.618 1.00 89.69 89 LEU A N 1
ATOM 703 C CA . LEU A 1 89 ? -7.471 9.225 -8.377 1.00 89.69 89 LEU A CA 1
ATOM 704 C C . LEU A 1 89 ? -8.785 9.084 -7.602 1.00 89.69 89 LEU A C 1
ATOM 706 O O . LEU A 1 89 ? -9.013 9.839 -6.657 1.00 89.69 89 LEU A O 1
ATOM 710 N N . ASP A 1 90 ? -9.596 8.094 -7.963 1.00 88.19 90 ASP A N 1
ATOM 711 C CA . ASP A 1 90 ? -10.904 7.840 -7.354 1.00 88.19 90 ASP A CA 1
ATOM 712 C C . ASP A 1 90 ? -10.805 7.164 -5.978 1.00 88.19 90 ASP A C 1
ATOM 714 O O . ASP A 1 90 ? -11.768 7.170 -5.209 1.00 88.19 90 ASP A O 1
ATOM 718 N N . SER A 1 91 ? -9.630 6.632 -5.624 1.00 88.31 91 SER A N 1
ATOM 719 C CA . SER A 1 91 ? -9.356 6.075 -4.294 1.00 88.31 91 SER A CA 1
ATOM 720 C C . SER A 1 91 ? -9.471 7.101 -3.161 1.00 88.31 91 SER A C 1
ATOM 722 O O . SER A 1 91 ? -9.667 6.724 -2.009 1.00 88.31 91 SER A O 1
ATOM 724 N N . GLY A 1 92 ? -9.303 8.395 -3.461 1.00 83.12 92 GLY A N 1
ATOM 725 C CA . GLY A 1 92 ? -9.197 9.450 -2.448 1.00 83.12 92 GLY A CA 1
ATOM 726 C C . GLY A 1 92 ? -7.858 9.471 -1.695 1.00 83.12 92 GLY A C 1
ATOM 727 O O . GLY A 1 92 ? -7.651 10.334 -0.838 1.00 83.12 92 GLY A O 1
ATOM 728 N N . SER A 1 93 ? -6.922 8.574 -2.030 1.00 86.44 93 SER A N 1
ATOM 729 C CA . SER A 1 93 ? -5.576 8.553 -1.455 1.00 86.44 93 SER A CA 1
ATOM 730 C C . SER A 1 93 ? -4.821 9.842 -1.783 1.00 86.44 93 SER A C 1
ATOM 732 O O . SER A 1 93 ? -4.792 10.299 -2.925 1.00 86.44 93 SER A O 1
ATOM 734 N N . LYS A 1 94 ? -4.160 10.439 -0.784 1.00 87.00 94 LYS A N 1
ATOM 735 C CA . LYS A 1 94 ? -3.368 11.667 -0.990 1.00 87.00 94 LYS A CA 1
ATOM 736 C C . LYS A 1 94 ? -2.069 11.388 -1.740 1.00 87.00 94 LYS A C 1
ATOM 738 O O . LYS A 1 94 ? -1.673 12.182 -2.594 1.00 87.00 94 LYS A O 1
ATOM 743 N N . ASN A 1 95 ? -1.427 10.267 -1.424 1.00 89.00 95 ASN A N 1
ATOM 744 C CA . ASN A 1 95 ? -0.137 9.850 -1.957 1.00 89.00 95 ASN A CA 1
ATOM 745 C C . ASN A 1 95 ? -0.162 8.342 -2.253 1.00 89.00 95 ASN A C 1
ATOM 747 O O . ASN A 1 95 ? -0.918 7.605 -1.625 1.00 89.00 95 ASN A O 1
ATOM 751 N N . ILE A 1 96 ? 0.676 7.898 -3.188 1.00 89.69 96 ILE A N 1
ATOM 752 C CA . ILE A 1 96 ? 0.968 6.484 -3.446 1.00 89.69 96 ILE A CA 1
ATOM 753 C C . ILE A 1 96 ? 2.443 6.199 -3.194 1.00 89.69 96 ILE A C 1
ATOM 755 O O . ILE A 1 96 ? 3.285 7.093 -3.306 1.00 89.69 96 ILE A O 1
ATOM 759 N N . ILE A 1 97 ? 2.744 4.943 -2.882 1.00 88.94 97 ILE A N 1
ATOM 760 C CA . ILE A 1 97 ? 4.085 4.488 -2.526 1.00 88.94 97 ILE A CA 1
ATOM 761 C C . ILE A 1 97 ? 4.596 3.552 -3.621 1.00 88.94 97 ILE A C 1
ATOM 763 O O . ILE A 1 97 ? 3.970 2.535 -3.930 1.00 88.94 97 ILE A O 1
ATOM 767 N N . LEU A 1 98 ? 5.724 3.908 -4.229 1.00 88.94 98 LEU A N 1
ATOM 768 C CA . LEU A 1 98 ? 6.348 3.175 -5.331 1.00 88.94 98 LEU A CA 1
ATOM 769 C C . LEU A 1 98 ? 7.656 2.548 -4.880 1.00 88.94 98 LEU A C 1
ATOM 771 O O . LEU A 1 98 ? 8.358 3.124 -4.056 1.00 88.94 98 LEU A O 1
ATOM 775 N N . HIS A 1 99 ? 8.038 1.421 -5.475 1.00 85.31 99 HIS A N 1
ATOM 776 C CA . HIS A 1 99 ? 9.389 0.898 -5.271 1.00 85.31 99 HIS A CA 1
ATOM 777 C C . HIS A 1 99 ? 10.410 1.931 -5.740 1.00 85.31 99 HIS A C 1
ATOM 779 O O . HIS A 1 99 ? 10.300 2.434 -6.865 1.00 85.31 99 HIS A O 1
ATOM 785 N N . LYS A 1 100 ? 11.391 2.244 -4.892 1.00 81.31 100 LYS A N 1
ATOM 786 C CA . LYS A 1 100 ? 12.473 3.157 -5.252 1.00 81.31 100 LYS A CA 1
ATOM 787 C C . LYS A 1 100 ? 13.328 2.536 -6.354 1.00 81.31 100 LYS A C 1
ATOM 789 O O . LYS A 1 100 ? 13.683 1.358 -6.297 1.00 81.31 100 LYS A O 1
ATOM 794 N N . GLU A 1 101 ? 13.623 3.330 -7.372 1.00 68.12 101 GLU A N 1
ATOM 795 C CA . GLU A 1 101 ? 14.552 2.942 -8.432 1.00 68.12 101 GLU A CA 1
ATOM 796 C C . GLU A 1 101 ? 15.987 3.062 -7.875 1.00 68.12 101 GLU A C 1
ATOM 798 O O . GLU A 1 101 ? 16.251 3.934 -7.053 1.00 68.12 101 GLU A O 1
ATOM 803 N N . ASP A 1 102 ? 16.901 2.165 -8.262 1.00 63.28 102 ASP A N 1
ATOM 804 C CA . ASP A 1 102 ? 18.321 2.142 -7.839 1.00 63.28 102 ASP A CA 1
ATOM 805 C C . ASP A 1 102 ? 18.680 1.685 -6.406 1.00 63.28 102 ASP A C 1
ATOM 807 O O . ASP A 1 102 ? 19.830 1.820 -5.982 1.00 63.28 102 ASP A O 1
ATOM 811 N N . ILE A 1 103 ? 17.780 1.038 -5.659 1.00 59.97 103 ILE A N 1
ATOM 812 C CA . ILE A 1 103 ? 18.201 0.310 -4.446 1.00 59.97 103 ILE A CA 1
ATOM 813 C C . ILE A 1 103 ? 18.680 -1.092 -4.831 1.00 59.97 103 ILE A C 1
ATOM 815 O O . ILE A 1 103 ? 18.017 -1.786 -5.601 1.00 59.97 103 ILE A O 1
ATOM 819 N N . ASN A 1 104 ? 19.805 -1.535 -4.257 1.00 58.62 104 ASN A N 1
ATOM 820 C CA . ASN A 1 104 ? 20.281 -2.919 -4.329 1.00 58.62 104 ASN A CA 1
ATOM 821 C C . ASN A 1 104 ? 19.171 -3.874 -3.846 1.00 58.62 104 ASN A C 1
ATOM 823 O O . ASN A 1 104 ? 19.018 -4.137 -2.653 1.00 58.62 104 ASN A O 1
ATOM 827 N N . ALA A 1 105 ? 18.363 -4.374 -4.786 1.00 55.00 105 ALA A N 1
ATOM 828 C CA . ALA A 1 105 ? 17.141 -5.126 -4.509 1.00 55.00 105 ALA A CA 1
ATOM 829 C C . ALA A 1 105 ? 17.403 -6.375 -3.649 1.00 55.00 105 ALA A C 1
ATOM 831 O O . ALA A 1 105 ? 16.538 -6.792 -2.878 1.00 55.00 105 ALA A O 1
ATOM 832 N N . ALA A 1 106 ? 18.613 -6.934 -3.731 1.00 55.47 106 ALA A N 1
ATOM 833 C CA . ALA A 1 106 ? 19.025 -8.144 -3.030 1.00 55.47 106 ALA A CA 1
ATOM 834 C C . ALA A 1 106 ? 18.963 -8.032 -1.494 1.00 55.47 106 ALA A C 1
ATOM 836 O O . ALA A 1 106 ? 18.500 -8.974 -0.853 1.00 55.47 106 ALA A O 1
ATOM 837 N N . ASP A 1 107 ? 19.340 -6.890 -0.906 1.00 53.69 107 ASP A N 1
ATOM 838 C CA . ASP A 1 107 ? 19.395 -6.745 0.560 1.00 53.69 107 ASP A CA 1
ATOM 839 C C . ASP A 1 107 ? 18.008 -6.524 1.191 1.00 53.69 107 ASP A C 1
ATOM 841 O O . ASP A 1 107 ? 17.789 -6.837 2.361 1.00 53.69 107 ASP A O 1
ATOM 845 N N . PHE A 1 108 ? 17.027 -6.068 0.404 1.00 57.84 108 PHE A N 1
ATOM 846 C CA . PHE A 1 108 ? 15.699 -5.683 0.901 1.00 57.84 108 PHE A CA 1
ATOM 847 C C . PHE A 1 108 ? 14.542 -6.528 0.352 1.00 57.84 108 PHE A C 1
ATOM 849 O O . PHE A 1 108 ? 13.405 -6.374 0.803 1.00 57.84 108 PHE A O 1
ATOM 856 N N . THR A 1 109 ? 14.816 -7.494 -0.540 1.00 61.41 109 THR A N 1
ATOM 857 C CA . THR A 1 109 ? 13.810 -8.467 -1.028 1.00 61.41 109 THR A CA 1
ATOM 858 C C . THR A 1 109 ? 13.121 -9.186 0.144 1.00 61.41 109 THR A C 1
ATOM 860 O O . THR A 1 109 ? 11.947 -9.533 0.067 1.00 61.41 109 THR A O 1
ATOM 863 N N . ILE A 1 110 ? 13.823 -9.383 1.267 1.00 65.25 110 ILE A N 1
ATOM 864 C CA . ILE A 1 110 ? 13.266 -10.010 2.474 1.00 65.25 110 ILE A CA 1
ATOM 865 C C . ILE A 1 110 ? 12.100 -9.191 3.052 1.00 65.25 110 ILE A C 1
ATOM 867 O O . ILE A 1 110 ? 11.091 -9.785 3.433 1.00 65.25 110 ILE A O 1
ATOM 871 N N . ILE A 1 111 ? 12.197 -7.856 3.086 1.00 67.00 111 ILE A N 1
ATOM 872 C CA . ILE A 1 111 ? 11.133 -6.980 3.609 1.00 67.00 111 ILE A CA 1
ATOM 873 C C . ILE A 1 111 ? 9.924 -7.010 2.670 1.00 67.00 111 ILE A C 1
ATOM 875 O O . ILE A 1 111 ? 8.813 -7.269 3.129 1.00 67.00 111 ILE A O 1
ATOM 879 N N . TYR A 1 112 ? 10.140 -6.866 1.360 1.00 67.38 112 TYR A N 1
ATOM 880 C CA . TYR A 1 112 ? 9.070 -6.949 0.358 1.00 67.38 112 TYR A CA 1
ATOM 881 C C . TYR A 1 112 ? 8.342 -8.302 0.379 1.00 67.38 112 TYR A C 1
ATOM 883 O O . TYR A 1 112 ? 7.116 -8.353 0.457 1.00 67.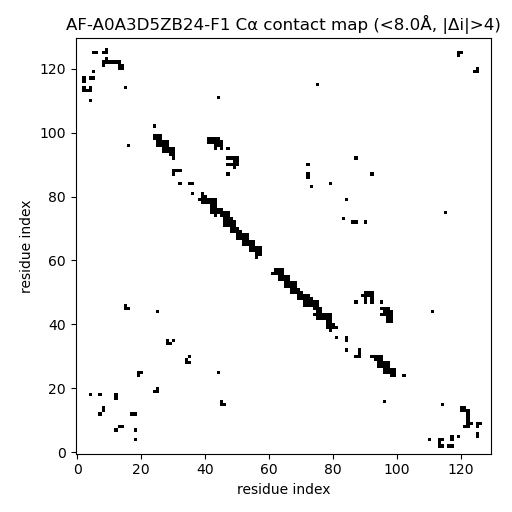38 112 TYR A O 1
ATOM 891 N N . ASN A 1 113 ? 9.088 -9.409 0.432 1.00 67.06 113 ASN A N 1
ATOM 892 C CA . ASN A 1 113 ? 8.525 -10.759 0.542 1.00 67.06 113 ASN A CA 1
ATOM 893 C C . ASN A 1 113 ? 7.752 -10.984 1.849 1.00 67.06 113 ASN A C 1
ATOM 895 O O . ASN A 1 113 ? 6.864 -11.837 1.906 1.00 67.06 113 ASN A O 1
ATOM 899 N N . THR A 1 114 ? 8.129 -10.279 2.918 1.00 69.06 114 THR A N 1
ATOM 900 C CA . THR A 1 114 ? 7.448 -10.360 4.213 1.00 69.06 114 THR A CA 1
ATOM 901 C C . THR A 1 114 ? 6.155 -9.553 4.186 1.00 69.06 114 THR A C 1
ATOM 903 O O . THR A 1 114 ? 5.125 -10.095 4.573 1.00 69.06 114 THR A O 1
ATOM 906 N N . LEU A 1 115 ? 6.179 -8.333 3.631 1.00 66.56 115 LEU A N 1
ATOM 907 C CA . LEU A 1 115 ? 4.979 -7.527 3.386 1.00 66.56 115 LEU A CA 1
ATOM 908 C C . LEU A 1 115 ? 3.972 -8.297 2.531 1.00 66.56 115 LEU A C 1
ATOM 910 O O . LEU A 1 115 ? 2.812 -8.389 2.908 1.00 66.56 115 LEU A O 1
ATOM 914 N N . GLN A 1 116 ? 4.409 -8.933 1.440 1.00 66.12 116 GLN A N 1
ATOM 915 C CA . GLN A 1 116 ? 3.529 -9.709 0.558 1.00 66.12 116 GLN A CA 1
ATOM 916 C C . GLN A 1 116 ? 2.776 -10.839 1.285 1.00 66.12 116 GLN A C 1
ATOM 918 O O . GLN A 1 116 ? 1.650 -11.165 0.916 1.00 66.12 116 GLN A O 1
ATOM 923 N N . LYS A 1 117 ? 3.385 -11.430 2.320 1.00 69.25 117 LYS A N 1
ATOM 924 C CA . LYS A 1 117 ? 2.790 -12.503 3.133 1.00 69.25 117 LYS A CA 1
ATOM 925 C C . LYS A 1 117 ? 1.960 -11.987 4.311 1.00 69.25 117 LYS A C 1
ATOM 927 O O . LYS A 1 117 ? 1.341 -12.801 4.990 1.00 69.25 117 LYS A O 1
ATOM 932 N N . ASP A 1 118 ? 1.961 -10.681 4.564 1.00 63.19 118 ASP A N 1
ATOM 933 C CA . ASP A 1 118 ? 1.180 -10.046 5.623 1.00 63.19 118 ASP A CA 1
ATOM 934 C C . ASP A 1 118 ? -0.245 -9.762 5.136 1.00 63.19 118 ASP A C 1
ATOM 936 O O . ASP A 1 118 ? -0.462 -8.992 4.191 1.00 63.19 118 ASP A O 1
ATOM 940 N N . SER A 1 119 ? -1.213 -10.422 5.768 1.00 64.94 119 SER A N 1
ATOM 941 C CA . SER A 1 119 ? -2.645 -10.244 5.520 1.00 64.94 119 SER A CA 1
ATOM 942 C C . SER A 1 119 ? -3.230 -9.031 6.242 1.00 64.94 119 SER A C 1
ATOM 944 O O . SER A 1 119 ? -4.300 -8.574 5.851 1.00 64.94 119 SER A O 1
ATOM 946 N N . SER A 1 120 ? -2.539 -8.519 7.262 1.00 59.75 120 SER A N 1
ATOM 947 C CA . SER A 1 120 ? -3.023 -7.440 8.128 1.00 59.75 120 SER A CA 1
ATOM 948 C C . SER A 1 120 ? -2.780 -6.086 7.468 1.00 59.75 120 SER A C 1
ATOM 950 O O . SER A 1 120 ? -1.688 -5.827 6.951 1.00 59.75 120 SER A O 1
ATOM 952 N N . ASN A 1 121 ? -3.782 -5.210 7.504 1.00 63.47 121 ASN A N 1
ATOM 953 C CA . ASN A 1 121 ? -3.724 -3.886 6.881 1.00 63.47 121 ASN A CA 1
ATOM 954 C C . ASN A 1 121 ? -3.690 -2.745 7.911 1.00 63.47 121 ASN A C 1
ATOM 956 O O . ASN A 1 121 ? -3.444 -1.606 7.525 1.00 63.47 121 ASN A O 1
ATOM 960 N N . SER A 1 122 ? -3.900 -3.039 9.200 1.00 58.41 122 SER A N 1
ATOM 961 C CA . SER A 1 122 ? -3.883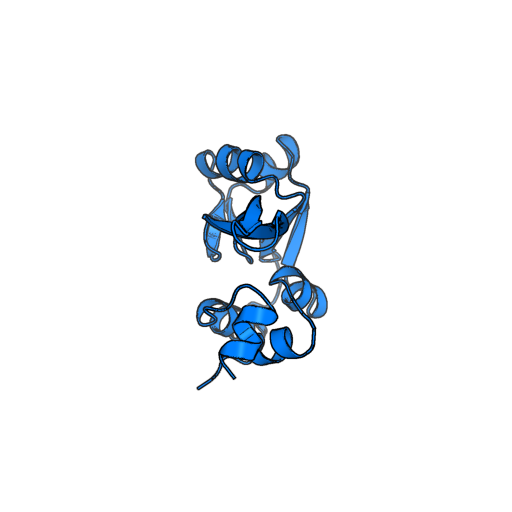 -2.066 10.303 1.00 58.41 122 SER A CA 1
ATOM 962 C C . SER A 1 122 ? -3.277 -2.645 11.590 1.00 58.41 122 SER A C 1
ATOM 964 O O . SER A 1 122 ? -3.123 -3.862 11.716 1.00 58.41 122 SER A O 1
ATOM 966 N N . GLU A 1 123 ? -2.948 -1.781 12.558 1.00 53.44 123 GLU A N 1
ATOM 967 C CA . GLU A 1 123 ? -2.497 -2.191 13.899 1.00 53.44 123 GLU A CA 1
ATOM 968 C C . GLU A 1 123 ? -3.553 -3.045 14.610 1.00 53.44 123 GLU A C 1
ATOM 970 O O . GLU A 1 123 ? -3.225 -4.104 15.139 1.00 53.44 123 GLU A O 1
ATOM 975 N N . LYS A 1 124 ? -4.831 -2.643 14.552 1.00 59.56 124 LYS A N 1
ATOM 976 C CA . LYS A 1 124 ? -5.934 -3.406 15.157 1.00 59.56 124 LYS A CA 1
ATOM 977 C C . LYS A 1 124 ? -6.017 -4.834 14.617 1.00 59.56 124 LYS A C 1
ATOM 979 O O . LYS A 1 124 ? -6.082 -5.769 15.406 1.00 59.56 124 LYS A O 1
ATOM 984 N N . GLU A 1 125 ? -5.956 -5.006 13.296 1.00 58.78 125 GLU A N 1
ATOM 985 C CA . GLU A 1 125 ? -5.969 -6.339 12.671 1.00 58.78 125 GLU A CA 1
ATOM 986 C C . GLU A 1 125 ? -4.721 -7.158 13.032 1.00 58.78 125 GLU A C 1
ATOM 988 O O . GLU A 1 125 ? -4.806 -8.368 13.228 1.00 58.78 125 GLU A O 1
ATOM 993 N N . ALA A 1 126 ? -3.559 -6.506 13.142 1.00 58.53 126 ALA A N 1
ATOM 994 C CA . ALA A 1 126 ? -2.311 -7.173 13.497 1.00 58.53 126 ALA A CA 1
ATOM 995 C C . ALA A 1 126 ? -2.308 -7.662 14.955 1.00 58.53 126 ALA A C 1
ATOM 997 O O . ALA A 1 126 ? -1.857 -8.774 15.212 1.00 58.53 126 ALA A O 1
ATOM 998 N N . VAL A 1 127 ? -2.831 -6.868 15.896 1.00 59.41 127 VAL A N 1
ATOM 999 C CA . VAL A 1 127 ? -2.926 -7.240 17.318 1.00 59.41 127 VAL A CA 1
ATOM 1000 C C . VAL A 1 127 ? -3.910 -8.391 17.533 1.00 59.41 127 VAL A C 1
ATOM 1002 O O . VAL A 1 127 ? -3.636 -9.262 18.350 1.00 59.41 127 VAL A O 1
ATOM 1005 N N . GLU A 1 128 ? -5.013 -8.457 16.780 1.00 58.78 128 GLU A N 1
ATOM 1006 C CA . GLU A 1 128 ? -5.942 -9.599 16.844 1.00 58.78 128 GLU A CA 1
ATOM 1007 C C . GLU A 1 128 ? -5.343 -10.916 16.313 1.00 58.78 128 GLU A C 1
ATOM 1009 O O . GLU A 1 128 ? -5.870 -11.993 16.594 1.00 58.78 128 GLU A O 1
ATOM 1014 N N . HIS A 1 129 ? -4.267 -10.854 15.523 1.00 55.28 129 HIS A N 1
ATOM 1015 C CA . HIS A 1 129 ? -3.608 -12.016 14.911 1.00 55.28 129 HIS A CA 1
ATOM 1016 C C . HIS A 1 129 ? -2.355 -12.519 15.658 1.00 55.28 129 HIS A C 1
ATOM 1018 O O . HIS A 1 129 ? -1.775 -13.528 15.236 1.00 55.28 129 HIS A O 1
ATOM 1024 N N . ILE A 1 130 ? -1.928 -11.846 16.735 1.00 52.66 130 ILE A N 1
ATOM 1025 C CA . ILE A 1 130 ? -0.781 -12.221 17.591 1.00 52.66 130 ILE A CA 1
ATOM 1026 C C . ILE A 1 130 ? -1.285 -12.896 18.868 1.00 52.66 130 ILE A C 1
ATOM 1028 O O . ILE A 1 130 ? -0.693 -13.941 19.230 1.00 52.66 130 ILE A O 1
#